Protein AF-A0A382UWT4-F1 (afdb_monomer)

pLDDT: mean 87.85, std 13.43, range [50.72, 98.62]

Mean predicted aligned error: 11.24 Å

Solvent-accessible surface area (backbone atoms only — not comparable to full-atom values): 5661 Å² total; per-residue (Å²): 138,63,68,66,59,55,55,50,52,52,51,50,53,51,49,56,55,48,53,53,53,49,51,51,55,51,49,50,52,52,50,53,55,48,52,52,50,51,53,50,50,49,54,51,50,52,49,41,44,64,73,50,49,50,55,39,53,51,49,27,53,56,30,49,54,48,34,54,56,36,48,52,51,25,74,77,56,76,46,75,67,42,51,52,54,33,50,55,37,44,51,55,24,51,59,31,42,64,70,45,68,80,75,74,133

Foldseek 3Di:
DCPPVVVVVVVVVCVVVVVVVVVVVVVVVVVVVVVVVVVVVVVVVVCCVVPQAVVLVVQLVVLVVLLVVLVVVCVVPPDPVSVVSNVVSVVSNVVSCVSNVPPDD

InterPro domains:
  IPR018976 Imelysin-like domain [PF09375] (54-105)
  IPR038352 Imelysin-like domain superfamily [G3DSA:1.20.1420.20] (31-105)

Radius of gyration: 32.96 Å; Cα contacts (8 Å, |Δi|>4): 37; chains: 1; bounding box: 61×15×97 Å

Nearest PDB structures (foldseek):
  4k0d-assembly1_B  TM=8.359E-01  e=6.154E-01  Anaeromyxobacter dehalogenans 2CP-C
  3lsu-assembly1_B  TM=8.531E-01  e=5.777E-01  Saccharomyces cerevisiae
  7aal-assembly1_B  TM=6.619E-01  e=5.997E+00  Homo sapiens

Organism: NCBI:txid408172

Sequence (105 aa):
MSYFKIIILFGVFVCTGFFNNFVLASEDLLLTDIDKKENQFFLINQVLAKNHVLPRYQVFTNETIKIDSSATKFCLAPDSASLIDLREVFHSAADAWIRVEHINF

Structure (mmCIF, N/CA/C/O backbone):
data_AF-A0A382UWT4-F1
#
_entry.id   AF-A0A382UWT4-F1
#
loop_
_atom_site.group_PDB
_atom_site.id
_atom_site.type_symbol
_atom_site.label_atom_id
_atom_site.label_alt_id
_atom_site.label_comp_id
_atom_site.label_asym_id
_atom_site.label_entity_id
_atom_site.label_seq_id
_atom_site.pdbx_PDB_ins_code
_atom_site.Cartn_x
_atom_site.Cartn_y
_atom_site.Cartn_z
_atom_site.occupancy
_atom_site.B_iso_or_equiv
_atom_site.auth_seq_id
_atom_site.auth_comp_id
_atom_site.auth_asym_id
_atom_site.auth_atom_id
_atom_site.pdbx_PDB_model_num
ATOM 1 N N . MET A 1 1 ? -41.737 -6.923 74.960 1.00 50.72 1 MET A N 1
ATOM 2 C CA . MET A 1 1 ? -41.511 -7.127 73.508 1.00 50.72 1 MET A CA 1
ATOM 3 C C . MET A 1 1 ? -41.514 -5.762 72.808 1.00 50.72 1 MET A C 1
ATOM 5 O O . MET A 1 1 ? -42.541 -5.309 72.345 1.00 50.72 1 MET A O 1
ATOM 9 N N . SER A 1 2 ? -40.509 -4.920 73.053 1.00 58.91 2 SER A N 1
ATOM 10 C CA . SER A 1 2 ? -39.319 -4.669 72.210 1.00 58.91 2 SER A CA 1
ATOM 11 C C . SER A 1 2 ? -39.607 -4.076 70.814 1.00 58.91 2 SER A C 1
ATOM 13 O O . SER A 1 2 ? -39.250 -4.660 69.796 1.00 58.91 2 SER A O 1
ATOM 15 N N . TYR A 1 3 ? -40.184 -2.864 70.785 1.00 60.19 3 TYR A N 1
ATOM 16 C CA . TYR A 1 3 ? -40.179 -1.940 69.629 1.00 60.19 3 TYR A CA 1
ATOM 17 C C . TYR A 1 3 ? -38.783 -1.788 68.997 1.00 60.19 3 TYR A C 1
ATOM 19 O O . TYR A 1 3 ? -38.641 -1.643 67.786 1.00 60.19 3 TYR A O 1
ATOM 27 N N . PHE A 1 4 ? -37.743 -1.902 69.825 1.00 62.75 4 PHE A N 1
ATOM 28 C CA . PHE A 1 4 ? -36.341 -1.855 69.424 1.00 62.75 4 PHE A CA 1
ATOM 29 C C . PHE A 1 4 ? -35.9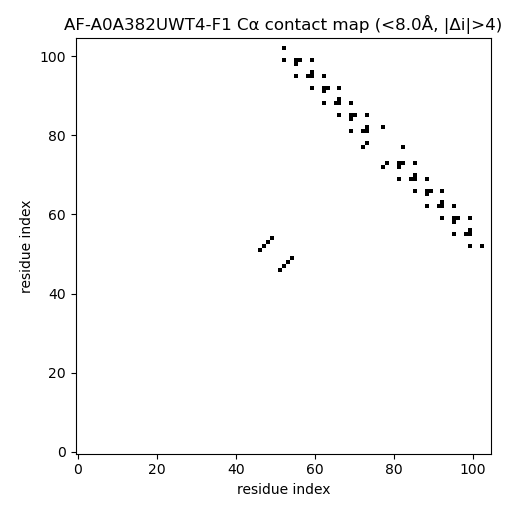69 -2.930 68.385 1.00 62.75 4 PHE A C 1
ATOM 31 O O . PHE A 1 4 ? -35.209 -2.653 67.462 1.00 62.75 4 PHE A O 1
ATOM 38 N N . LYS A 1 5 ? -36.545 -4.141 68.473 1.00 65.44 5 LYS A N 1
ATOM 39 C CA . LYS A 1 5 ? -36.304 -5.210 67.486 1.00 65.44 5 LYS A CA 1
ATOM 40 C C . LYS A 1 5 ? -36.903 -4.899 66.113 1.00 65.44 5 LYS A C 1
ATOM 42 O O . LYS A 1 5 ? -36.301 -5.262 65.110 1.00 65.44 5 LYS A O 1
ATOM 47 N N . ILE A 1 6 ? -38.053 -4.223 66.065 1.00 69.19 6 ILE A N 1
ATOM 48 C CA . ILE A 1 6 ? -38.735 -3.866 64.810 1.00 69.19 6 ILE A CA 1
ATOM 49 C C . ILE A 1 6 ? -37.951 -2.777 64.072 1.00 69.19 6 ILE A C 1
ATOM 51 O O . ILE A 1 6 ? -37.746 -2.890 62.869 1.00 69.19 6 ILE A O 1
ATOM 55 N N . ILE A 1 7 ? -37.444 -1.774 64.796 1.00 70.12 7 ILE A N 1
ATOM 56 C CA . ILE A 1 7 ? -36.636 -0.689 64.218 1.00 70.12 7 ILE A CA 1
ATOM 57 C C . ILE A 1 7 ? -35.334 -1.235 63.612 1.00 70.12 7 ILE A C 1
ATOM 59 O O . ILE A 1 7 ? -34.969 -0.855 62.503 1.00 70.12 7 ILE A O 1
ATOM 63 N N . ILE A 1 8 ? -34.665 -2.171 64.296 1.00 71.12 8 ILE A N 1
ATOM 64 C CA . ILE A 1 8 ? -33.440 -2.803 63.782 1.00 71.12 8 ILE A CA 1
ATOM 65 C C . ILE A 1 8 ? -33.734 -3.642 62.531 1.00 71.12 8 ILE A C 1
ATOM 67 O O . ILE A 1 8 ? -33.010 -3.531 61.548 1.00 71.12 8 ILE A O 1
ATOM 71 N N . LEU A 1 9 ? -34.806 -4.442 62.527 1.00 65.50 9 LEU A N 1
ATOM 72 C CA . LEU A 1 9 ? -35.195 -5.242 61.358 1.00 65.50 9 LEU A CA 1
ATOM 73 C C . LEU A 1 9 ? -35.551 -4.371 60.146 1.00 65.50 9 LEU A C 1
ATOM 75 O O . LEU A 1 9 ? -35.145 -4.689 59.032 1.00 65.50 9 LEU A O 1
ATOM 79 N N . PHE A 1 10 ? -36.251 -3.256 60.367 1.00 63.88 10 PHE A N 1
ATOM 80 C CA . PHE A 1 10 ? -36.595 -2.310 59.306 1.00 63.88 10 PHE A CA 1
ATOM 81 C C . PHE A 1 10 ? -35.353 -1.582 58.773 1.00 63.88 10 PHE A C 1
ATOM 83 O O . PHE A 1 10 ? -35.186 -1.460 57.565 1.00 63.88 10 PHE A O 1
ATOM 90 N N . GLY A 1 11 ? -34.438 -1.171 59.657 1.00 65.69 11 GLY A N 1
ATOM 91 C CA . GLY A 1 11 ? -33.164 -0.561 59.270 1.00 65.69 11 GLY A CA 1
ATOM 92 C C . GLY A 1 11 ? -32.262 -1.514 58.484 1.00 65.69 11 GLY A C 1
ATOM 93 O O . GLY A 1 11 ? -31.697 -1.118 57.470 1.00 65.69 11 GLY A O 1
ATOM 94 N N . VAL A 1 12 ? -32.176 -2.785 58.890 1.00 66.31 12 VAL A N 1
ATOM 95 C CA . VAL A 1 12 ? -31.418 -3.811 58.156 1.00 66.31 12 VAL A CA 1
ATOM 96 C C . VAL A 1 12 ? -32.040 -4.073 56.786 1.00 66.31 12 VAL A C 1
ATOM 98 O O . VAL A 1 12 ? -31.305 -4.116 55.809 1.00 66.31 12 VAL A O 1
ATOM 101 N N . PHE A 1 13 ? -33.369 -4.187 56.693 1.00 63.56 13 PHE A N 1
ATOM 102 C CA . PHE A 1 13 ? -34.075 -4.402 55.425 1.00 63.56 13 PHE A CA 1
ATOM 103 C C . PHE A 1 13 ? -33.913 -3.225 54.448 1.00 63.56 13 PHE A C 1
ATOM 105 O O . PHE A 1 13 ? -33.682 -3.428 53.257 1.00 63.56 13 PHE A O 1
ATOM 112 N N . VAL A 1 14 ? -33.982 -1.990 54.953 1.00 64.50 14 VAL A N 1
ATOM 113 C CA . VAL A 1 14 ? -33.762 -0.781 54.148 1.00 64.50 14 VAL A CA 1
ATOM 114 C C . VAL A 1 14 ? -32.299 -0.670 53.720 1.00 64.50 14 VAL A C 1
ATOM 116 O O . VAL A 1 14 ? -32.042 -0.402 52.551 1.00 64.50 14 VAL A O 1
ATOM 119 N N . CYS A 1 15 ? -31.339 -0.934 54.611 1.00 64.56 15 CYS A N 1
ATOM 120 C CA . CYS A 1 15 ? -29.920 -0.909 54.260 1.00 64.56 15 CYS A CA 1
ATOM 121 C C . CYS A 1 15 ? -29.575 -1.975 53.214 1.00 64.56 15 CYS A C 1
ATOM 123 O O . CYS A 1 15 ? -28.977 -1.640 52.198 1.00 64.56 15 CYS A O 1
ATOM 125 N N . THR A 1 16 ? -29.973 -3.237 53.397 1.00 66.88 16 THR A N 1
ATOM 126 C CA . THR A 1 16 ? -29.643 -4.301 52.431 1.00 66.88 16 THR A CA 1
ATOM 127 C C . THR A 1 16 ? -30.307 -4.076 51.072 1.00 66.88 16 THR A C 1
ATOM 129 O O . THR A 1 16 ? -29.659 -4.261 50.044 1.00 66.88 16 THR A O 1
ATOM 132 N N . GLY A 1 17 ? -31.561 -3.613 51.042 1.00 67.38 17 GLY A N 1
ATOM 133 C CA . GLY A 1 17 ? -32.251 -3.253 49.801 1.00 67.38 17 GLY A CA 1
ATOM 134 C C . GLY A 1 17 ? -31.629 -2.046 49.090 1.00 67.38 17 GLY A C 1
ATOM 135 O O . GLY A 1 17 ? -31.479 -2.063 47.869 1.00 67.38 17 GLY A O 1
ATOM 136 N N . PHE A 1 18 ? -31.224 -1.020 49.843 1.00 69.69 18 PHE A N 1
ATOM 137 C CA . PHE A 1 18 ? -30.583 0.181 49.305 1.00 69.69 18 PHE A CA 1
ATOM 138 C C . PHE A 1 18 ? -29.190 -0.113 48.737 1.00 69.69 18 PHE A C 1
ATOM 140 O O . PHE A 1 18 ? -28.899 0.292 47.615 1.00 69.69 18 PHE A O 1
ATOM 147 N N . PHE A 1 19 ? -28.352 -0.865 49.460 1.00 63.47 19 PHE A N 1
ATOM 148 C CA . PHE A 1 19 ? -27.015 -1.229 48.983 1.00 63.47 19 PHE A CA 1
ATOM 149 C C . PHE A 1 19 ? -27.070 -2.111 47.730 1.00 63.47 19 PHE A C 1
ATOM 151 O O . PHE A 1 19 ? -26.316 -1.860 46.796 1.00 63.47 19 PHE A O 1
ATOM 158 N N . ASN A 1 20 ? -27.996 -3.073 47.652 1.00 65.00 20 ASN A N 1
ATOM 159 C CA . ASN A 1 20 ? -28.149 -3.908 46.455 1.00 65.00 20 ASN A CA 1
ATOM 160 C C . ASN A 1 20 ? -28.592 -3.097 45.223 1.00 65.00 20 ASN A C 1
ATOM 162 O O . ASN A 1 20 ? -28.026 -3.268 44.148 1.00 65.00 20 ASN A O 1
ATOM 166 N N . ASN A 1 21 ? -29.556 -2.179 45.370 1.00 68.75 21 ASN A N 1
ATOM 167 C CA . ASN A 1 21 ? -29.980 -1.301 44.269 1.00 68.75 21 ASN A CA 1
ATOM 168 C C . ASN A 1 21 ? -28.884 -0.312 43.846 1.00 68.75 21 ASN A C 1
ATOM 170 O O . ASN A 1 21 ? -28.729 -0.028 42.662 1.00 68.75 21 ASN A O 1
ATOM 174 N N . PHE A 1 22 ? -28.117 0.212 44.8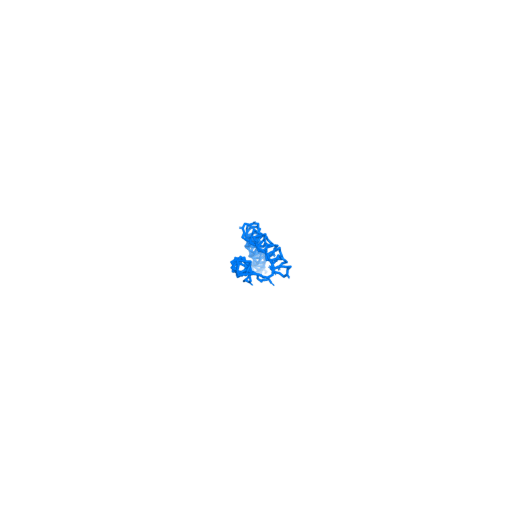05 1.00 73.06 22 PHE A N 1
ATOM 175 C CA . PHE A 1 22 ? -27.014 1.128 44.525 1.00 73.06 22 PHE A CA 1
ATOM 176 C C . PHE A 1 22 ? -25.868 0.436 43.773 1.00 73.06 22 PHE A C 1
ATOM 178 O O . PHE A 1 22 ? -25.332 1.008 42.828 1.00 73.06 22 PHE A O 1
ATOM 185 N N . VAL A 1 23 ? -25.526 -0.802 44.150 1.00 70.62 23 VAL A N 1
ATOM 186 C CA . VAL A 1 23 ? -24.517 -1.607 43.446 1.00 70.62 23 VAL A CA 1
ATOM 187 C C . VAL A 1 23 ? -24.949 -1.876 42.003 1.00 70.62 23 VAL A C 1
ATOM 189 O O . VAL A 1 23 ? -24.187 -1.554 41.096 1.00 70.62 23 VAL A O 1
ATOM 192 N N . LEU A 1 24 ? -26.182 -2.345 41.779 1.00 71.38 24 LEU A N 1
ATOM 193 C CA . LEU A 1 24 ? -26.716 -2.584 40.429 1.00 71.38 24 LEU A CA 1
ATOM 194 C C . LEU A 1 24 ? -26.708 -1.313 39.566 1.00 71.38 24 LEU A C 1
ATOM 196 O O . LEU A 1 24 ? -26.219 -1.335 38.444 1.00 71.38 24 LEU A O 1
ATOM 200 N N . ALA A 1 25 ? -27.157 -0.179 40.111 1.00 72.62 25 ALA A N 1
ATOM 201 C CA . ALA A 1 25 ? -27.144 1.094 39.389 1.00 72.62 25 ALA A CA 1
ATOM 202 C C . ALA A 1 25 ? -25.720 1.580 39.061 1.00 72.62 25 ALA A C 1
ATOM 204 O O . ALA A 1 25 ? -25.502 2.201 38.021 1.00 72.62 25 ALA A O 1
ATOM 205 N N . SER A 1 26 ? -24.747 1.312 39.938 1.00 73.81 26 SER A N 1
ATOM 206 C CA . SER A 1 26 ? -23.343 1.650 39.685 1.00 73.81 26 SER A CA 1
ATOM 207 C C . SER A 1 26 ? -22.714 0.771 38.601 1.00 73.81 26 SER A C 1
ATOM 209 O O . SER A 1 26 ? -21.924 1.269 37.804 1.00 73.81 26 SER A O 1
ATOM 211 N N . GLU A 1 27 ? -23.096 -0.505 38.542 1.00 75.62 27 GLU A N 1
ATOM 212 C CA . GLU A 1 27 ? -22.622 -1.483 37.559 1.00 75.62 27 GLU A CA 1
ATOM 213 C C . GLU A 1 27 ? -23.233 -1.218 36.174 1.00 75.62 27 GLU A C 1
ATOM 215 O O . GLU A 1 27 ? -22.501 -1.162 35.185 1.00 75.62 27 GLU A O 1
ATOM 220 N N . ASP A 1 28 ? -24.534 -0.913 36.115 1.00 78.44 28 ASP A N 1
ATOM 221 C CA . ASP A 1 28 ? -25.224 -0.466 34.899 1.00 78.44 28 ASP A CA 1
ATOM 222 C C . ASP A 1 28 ? -24.623 0.837 34.355 1.00 78.44 28 ASP A C 1
ATOM 224 O O . ASP A 1 28 ? -24.374 0.956 33.156 1.00 78.44 28 ASP A O 1
ATOM 228 N N . LEU A 1 29 ? -24.320 1.812 35.223 1.00 81.00 29 LEU A N 1
ATOM 229 C CA . LEU A 1 29 ? -23.675 3.058 34.801 1.00 81.00 29 LEU A CA 1
ATOM 230 C C . LEU A 1 29 ? -22.291 2.792 34.187 1.00 81.00 29 LEU A C 1
ATOM 232 O O . LEU A 1 29 ? -21.971 3.328 33.125 1.00 81.00 29 LEU A O 1
ATOM 236 N N . LEU A 1 30 ? -21.495 1.924 34.813 1.00 81.25 30 LEU A N 1
ATOM 237 C CA . LEU A 1 30 ? -20.165 1.552 34.326 1.00 81.25 30 LEU A CA 1
ATOM 238 C C . LEU A 1 30 ? -20.244 0.821 32.977 1.00 81.25 30 LEU A C 1
ATOM 240 O O . LEU A 1 30 ? -19.480 1.134 32.064 1.00 81.25 30 LEU A O 1
ATOM 244 N N . LEU A 1 31 ? -21.206 -0.092 32.822 1.00 81.94 31 LEU A N 1
ATOM 245 C CA . LEU A 1 31 ? -21.473 -0.786 31.562 1.00 81.94 31 LEU A CA 1
ATOM 246 C C . LEU A 1 31 ? -21.908 0.180 30.457 1.00 81.94 31 LEU A C 1
ATOM 248 O O . LEU A 1 31 ? -21.417 0.073 29.336 1.00 81.94 31 LEU A O 1
ATOM 252 N N . THR A 1 32 ? -22.761 1.164 30.762 1.00 84.38 32 THR A N 1
ATOM 253 C CA . THR A 1 32 ? -23.187 2.166 29.768 1.00 84.38 32 THR A CA 1
ATOM 254 C C . THR A 1 32 ? -22.045 3.079 29.324 1.00 84.38 32 THR A C 1
ATOM 256 O O . THR A 1 32 ? -21.965 3.441 28.150 1.00 84.38 32 THR A O 1
ATOM 259 N N . ASP A 1 33 ? -21.125 3.427 30.227 1.00 85.31 33 ASP A N 1
ATOM 260 C CA . ASP A 1 33 ? -19.944 4.224 29.887 1.00 85.31 33 ASP A CA 1
ATOM 261 C C . ASP A 1 33 ? -18.930 3.426 29.054 1.00 85.31 33 ASP A C 1
ATOM 263 O O . ASP A 1 33 ? -18.286 3.993 28.163 1.00 85.31 33 ASP A O 1
ATOM 267 N N . ILE A 1 34 ? -18.791 2.121 29.315 1.00 87.00 34 ILE A N 1
ATOM 268 C CA . ILE A 1 34 ? -17.971 1.215 28.500 1.00 87.00 34 ILE A CA 1
ATOM 269 C C . ILE A 1 34 ? -18.582 1.068 27.103 1.00 87.00 34 ILE A C 1
ATOM 271 O O . ILE A 1 34 ? -17.890 1.357 26.129 1.00 87.00 34 ILE A O 1
ATOM 275 N N . ASP A 1 35 ? -19.870 0.733 26.995 1.00 89.94 35 ASP A N 1
ATOM 276 C CA . ASP A 1 35 ? -20.580 0.577 25.715 1.00 89.94 35 ASP A CA 1
ATOM 277 C C . ASP A 1 35 ? -20.510 1.858 24.868 1.00 89.94 35 ASP A C 1
ATOM 279 O O . ASP A 1 35 ? -20.177 1.841 23.680 1.00 89.94 35 ASP A O 1
ATOM 283 N N . LYS A 1 36 ? -20.697 3.019 25.506 1.00 91.19 36 LYS A N 1
ATOM 284 C CA . LYS A 1 36 ? -20.557 4.318 24.843 1.00 91.19 36 LYS A CA 1
ATOM 285 C C . LYS A 1 36 ? -19.147 4.546 24.296 1.00 91.19 36 LYS A C 1
ATOM 287 O O . LYS A 1 36 ? -19.005 5.056 23.181 1.00 91.19 36 LYS A O 1
ATOM 292 N N . LYS A 1 37 ? -18.103 4.201 25.058 1.00 92.00 37 LYS A N 1
ATOM 293 C CA . LYS A 1 37 ? -16.710 4.316 24.596 1.00 92.00 37 LYS A CA 1
ATOM 294 C C . LYS A 1 37 ? -16.411 3.336 23.471 1.00 92.00 37 LYS A C 1
ATOM 296 O O . LYS A 1 37 ? -15.788 3.736 22.491 1.00 92.00 37 LYS A O 1
ATOM 301 N N . GLU A 1 38 ? -16.862 2.092 23.581 1.00 92.50 38 GLU A N 1
ATOM 302 C CA . GLU A 1 38 ? -16.695 1.080 22.535 1.00 92.50 38 GLU A CA 1
ATOM 303 C C . GLU A 1 38 ? -17.350 1.524 21.227 1.00 92.50 38 GLU A C 1
ATOM 305 O O . GLU A 1 38 ? -16.701 1.513 20.181 1.00 92.50 38 GLU A O 1
ATOM 310 N N . ASN A 1 39 ? -18.584 2.028 21.286 1.00 94.12 39 ASN A N 1
ATOM 311 C CA . ASN A 1 39 ? -19.277 2.564 20.119 1.00 94.12 39 ASN A CA 1
ATOM 312 C C . ASN A 1 39 ? -18.539 3.778 19.524 1.00 94.12 39 ASN A C 1
ATOM 314 O O . ASN A 1 39 ? -18.365 3.889 18.308 1.00 94.12 39 ASN A O 1
ATOM 318 N N . GLN A 1 40 ? -18.010 4.668 20.368 1.00 94.56 40 GLN A N 1
ATOM 319 C CA . GLN A 1 40 ? -17.198 5.790 19.900 1.00 94.56 40 GLN A CA 1
ATOM 320 C C . GLN A 1 40 ? -15.924 5.319 19.176 1.00 94.56 40 GLN A C 1
ATOM 322 O O . GLN A 1 40 ? -15.618 5.821 18.092 1.00 94.56 40 GLN A O 1
ATOM 327 N N . PHE A 1 41 ? -15.193 4.351 19.734 1.00 94.38 41 PHE A N 1
ATOM 328 C CA . PHE A 1 41 ? -14.010 3.786 19.082 1.00 94.38 41 PHE A CA 1
ATOM 329 C C . PHE A 1 41 ? -14.362 3.055 17.790 1.00 94.38 41 PHE A C 1
ATOM 331 O O . PHE A 1 41 ? -13.644 3.198 16.803 1.00 94.38 41 PHE A O 1
ATOM 338 N N . PHE A 1 42 ? -15.484 2.338 17.756 1.00 95.62 42 PHE A N 1
ATOM 339 C CA . PHE A 1 42 ? -15.973 1.690 16.546 1.00 95.62 42 PHE A CA 1
ATOM 340 C C . PHE A 1 42 ? -16.209 2.703 15.418 1.00 95.62 42 PHE A C 1
ATOM 342 O O . PHE A 1 42 ? -15.729 2.507 14.300 1.00 95.62 42 PHE A O 1
ATOM 349 N N . LEU A 1 43 ? -16.877 3.823 15.710 1.00 96.50 43 LEU A N 1
ATOM 350 C CA . LEU A 1 43 ? -17.112 4.886 14.731 1.00 96.50 43 LEU A CA 1
ATOM 351 C C . LEU A 1 43 ? -15.805 5.532 14.255 1.00 96.50 43 LEU A C 1
ATOM 353 O O . LEU A 1 43 ? -15.625 5.747 13.055 1.00 96.50 43 LEU A O 1
ATOM 357 N N . ILE A 1 44 ? -14.866 5.797 15.169 1.00 95.81 44 ILE A N 1
ATOM 358 C CA . ILE A 1 44 ? -13.539 6.323 14.818 1.00 95.81 44 ILE A CA 1
ATOM 359 C C . ILE A 1 44 ? -12.805 5.339 13.903 1.00 95.81 44 ILE A C 1
ATOM 361 O O . ILE A 1 44 ? -12.305 5.739 12.852 1.00 95.81 44 ILE A O 1
ATOM 365 N N . ASN A 1 45 ? -12.793 4.053 14.249 1.00 95.19 45 ASN A N 1
ATOM 366 C CA . ASN A 1 45 ? -12.145 3.014 13.457 1.00 95.19 45 ASN A CA 1
ATOM 367 C C . ASN A 1 45 ? -12.790 2.871 12.079 1.00 95.19 45 ASN A C 1
ATOM 369 O O . ASN A 1 45 ? -12.074 2.731 11.092 1.00 95.19 45 ASN A O 1
ATOM 373 N N . GLN A 1 46 ? -14.115 2.980 11.973 1.00 97.31 46 GLN A N 1
ATOM 374 C CA . GLN A 1 46 ? -14.805 2.963 10.684 1.00 97.31 46 GLN A CA 1
ATOM 375 C C . GLN A 1 46 ? -14.360 4.135 9.793 1.00 97.31 46 GLN A C 1
ATOM 377 O O . GLN A 1 46 ? -14.066 3.948 8.609 1.00 97.31 46 GLN A O 1
ATOM 382 N N . VAL A 1 47 ? -14.270 5.342 10.360 1.00 97.50 47 VAL A N 1
ATOM 383 C CA . VAL A 1 47 ? -13.815 6.541 9.643 1.00 97.50 47 VAL A CA 1
ATOM 384 C C . VAL A 1 47 ? -12.342 6.422 9.247 1.00 97.50 47 VAL A C 1
ATOM 386 O O . VAL A 1 47 ? -12.002 6.708 8.098 1.00 97.50 47 VAL A O 1
ATOM 389 N N . LEU A 1 48 ? -11.471 5.965 10.150 1.00 95.62 48 LEU A N 1
ATOM 390 C CA . LEU A 1 48 ? -10.051 5.745 9.867 1.00 95.62 48 LEU A CA 1
ATOM 391 C C . LEU A 1 48 ? -9.855 4.665 8.799 1.00 95.62 48 LEU A C 1
ATOM 393 O O . LEU A 1 48 ? -9.112 4.880 7.844 1.00 95.62 48 LEU A O 1
ATOM 397 N N . ALA A 1 49 ? -10.566 3.542 8.888 1.00 96.12 49 ALA A N 1
ATOM 398 C CA . ALA A 1 49 ? -10.494 2.480 7.894 1.00 96.12 49 ALA A CA 1
ATOM 399 C C . ALA A 1 49 ? -10.862 3.003 6.498 1.00 96.12 49 ALA A C 1
ATOM 401 O O . ALA A 1 49 ? -10.113 2.809 5.539 1.00 96.12 49 ALA A O 1
ATOM 402 N N . LYS A 1 50 ? -11.981 3.730 6.392 1.00 97.88 50 LYS A N 1
ATOM 403 C CA . LYS A 1 50 ? -12.508 4.222 5.114 1.00 97.88 50 LYS A CA 1
ATOM 404 C C . LYS A 1 50 ? -11.702 5.379 4.523 1.00 97.88 50 LYS A C 1
ATOM 406 O O . LYS A 1 50 ? -11.485 5.405 3.316 1.00 97.88 50 LYS A O 1
ATOM 411 N N . ASN A 1 51 ? -11.283 6.335 5.349 1.00 96.75 51 ASN A N 1
ATOM 412 C CA . ASN A 1 51 ? -10.733 7.608 4.872 1.00 96.75 51 ASN A CA 1
ATOM 413 C C . ASN A 1 51 ? -9.214 7.716 5.039 1.00 96.75 51 ASN A C 1
ATOM 415 O O . ASN A 1 51 ? -8.594 8.595 4.442 1.00 96.75 51 ASN A O 1
ATOM 419 N N . HIS A 1 52 ? -8.603 6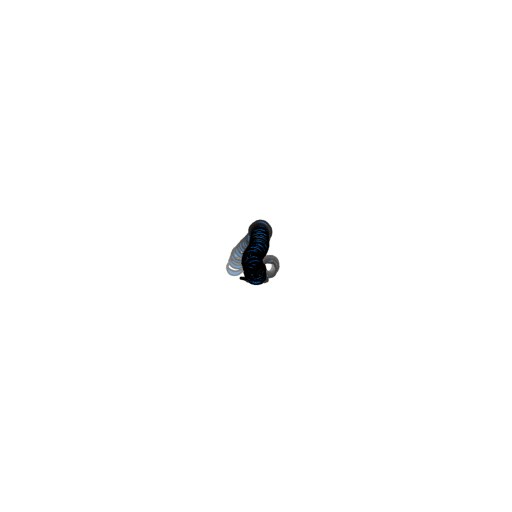.849 5.848 1.00 95.25 52 HIS A N 1
ATOM 420 C CA . HIS A 1 52 ? -7.166 6.861 6.086 1.00 95.25 52 HIS A CA 1
ATOM 421 C C . HIS A 1 52 ? -6.485 5.606 5.543 1.00 95.25 52 HIS A C 1
ATOM 423 O O . HIS A 1 52 ? -5.609 5.728 4.685 1.00 95.25 52 HIS A O 1
ATOM 429 N N . VAL A 1 53 ? -6.900 4.429 6.015 1.00 96.81 53 VAL A N 1
ATOM 430 C CA . VAL A 1 53 ? -6.227 3.149 5.751 1.00 96.81 53 VAL A CA 1
ATOM 431 C C . VAL A 1 53 ? -6.444 2.698 4.309 1.00 96.81 53 VAL A C 1
ATOM 433 O O . VAL A 1 53 ? -5.485 2.594 3.544 1.00 96.81 53 VAL A O 1
ATOM 436 N N . LEU A 1 54 ? -7.700 2.482 3.904 1.00 97.38 54 LEU A N 1
ATOM 437 C CA . LEU A 1 54 ? -8.024 1.929 2.588 1.00 97.38 54 LEU A CA 1
ATOM 438 C C . LEU A 1 54 ? -7.476 2.777 1.421 1.00 97.38 54 LEU A C 1
ATOM 440 O O . LEU A 1 54 ? -6.845 2.201 0.533 1.00 97.38 54 LEU A O 1
ATOM 444 N N . PRO A 1 55 ? -7.613 4.119 1.411 1.00 98.06 55 PRO A N 1
ATOM 445 C CA . PRO A 1 55 ? -7.085 4.930 0.316 1.00 98.06 55 PRO A CA 1
ATOM 446 C C . PRO A 1 55 ? -5.559 4.856 0.194 1.00 98.06 55 PRO A C 1
ATOM 448 O O . PRO A 1 55 ? -5.024 4.885 -0.911 1.00 98.06 55 PRO A O 1
ATOM 451 N N . ARG A 1 56 ? -4.832 4.730 1.312 1.00 97.88 56 ARG A N 1
ATOM 452 C CA . ARG A 1 56 ? -3.364 4.620 1.284 1.00 97.88 56 ARG A CA 1
ATOM 453 C C . ARG A 1 56 ? -2.911 3.295 0.691 1.00 97.88 56 ARG A C 1
ATOM 455 O O . ARG A 1 56 ? -2.005 3.297 -0.137 1.00 97.88 56 ARG A O 1
ATOM 462 N N . TYR A 1 57 ? -3.585 2.197 1.029 1.00 98.12 57 TYR A N 1
ATOM 463 C CA . TYR A 1 57 ? -3.326 0.906 0.390 1.00 98.12 57 TYR A CA 1
ATOM 464 C C . TYR A 1 57 ? -3.676 0.908 -1.102 1.00 98.12 57 TYR A C 1
ATOM 466 O O . TYR A 1 57 ? -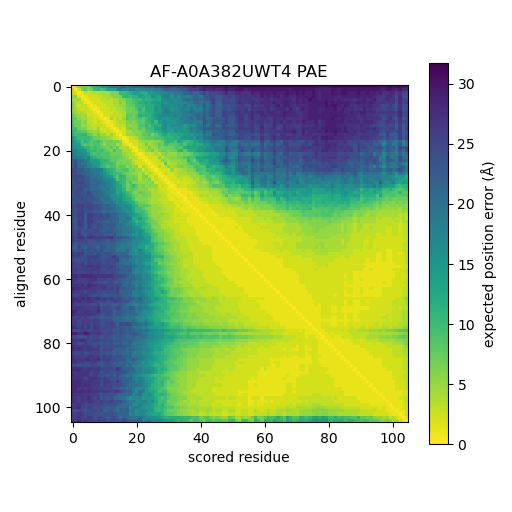2.946 0.311 -1.891 1.00 98.12 57 TYR A O 1
ATOM 474 N N . GLN A 1 58 ? -4.732 1.616 -1.519 1.00 98.38 58 GLN A N 1
ATOM 475 C CA . GLN A 1 58 ? -5.038 1.801 -2.943 1.00 98.38 58 GLN A CA 1
ATOM 476 C C . GLN A 1 58 ? -3.920 2.556 -3.669 1.00 98.38 58 GLN A C 1
A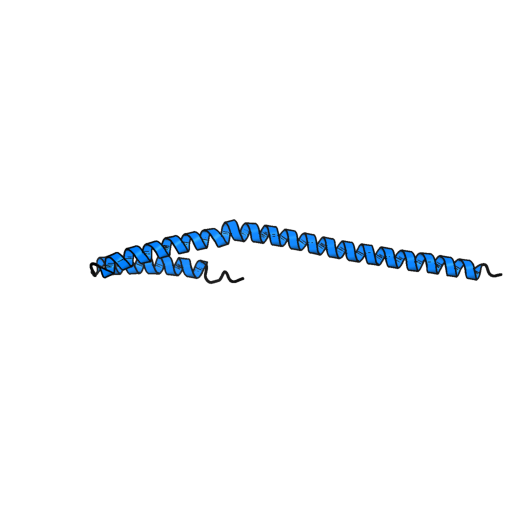TOM 478 O O . GLN A 1 58 ? -3.479 2.122 -4.730 1.00 98.38 58 GLN A O 1
ATOM 483 N N . VAL A 1 59 ? -3.418 3.652 -3.087 1.00 98.44 59 VAL A N 1
ATOM 484 C CA . VAL A 1 59 ? -2.274 4.388 -3.645 1.00 98.44 59 VAL A CA 1
ATOM 485 C C . VAL A 1 59 ? -1.046 3.487 -3.730 1.00 98.44 59 VAL A C 1
ATOM 487 O O . VAL A 1 59 ? -0.444 3.402 -4.793 1.00 98.44 59 VAL A O 1
ATOM 490 N N . PHE A 1 60 ? -0.703 2.773 -2.656 1.00 98.19 60 PHE A N 1
ATOM 491 C CA . PHE A 1 60 ? 0.445 1.868 -2.660 1.00 98.19 60 PHE A CA 1
ATOM 492 C C . PHE A 1 60 ? 0.320 0.781 -3.736 1.00 98.19 60 PHE A C 1
ATOM 494 O O . PHE A 1 60 ? 1.260 0.572 -4.494 1.00 98.19 60 PHE A O 1
ATOM 501 N N . THR A 1 61 ? -0.862 0.179 -3.885 1.00 98.44 61 THR A N 1
ATOM 502 C CA . THR A 1 61 ? -1.148 -0.803 -4.946 1.00 98.44 61 THR A CA 1
ATOM 503 C C . THR A 1 61 ? -0.955 -0.209 -6.344 1.00 98.44 61 THR A C 1
ATOM 505 O O . THR A 1 61 ? -0.364 -0.835 -7.219 1.00 98.44 61 THR A O 1
ATOM 508 N N . ASN A 1 62 ? -1.423 1.018 -6.572 1.00 98.62 62 ASN A N 1
ATOM 509 C CA . ASN A 1 62 ? -1.261 1.677 -7.866 1.00 98.62 62 ASN A CA 1
ATOM 510 C C . ASN A 1 62 ? 0.212 1.985 -8.174 1.00 98.62 62 ASN A C 1
ATOM 512 O O . ASN A 1 62 ? 0.637 1.833 -9.318 1.00 98.62 62 ASN A O 1
ATOM 516 N N . GLU A 1 63 ? 0.998 2.407 -7.179 1.00 98.50 63 GLU A N 1
ATOM 517 C CA . GLU A 1 63 ? 2.428 2.671 -7.372 1.00 98.50 63 GLU A CA 1
ATOM 518 C C . GLU A 1 63 ? 3.234 1.381 -7.603 1.00 98.50 63 GLU A C 1
ATOM 520 O O . GLU A 1 63 ? 4.139 1.370 -8.436 1.00 98.50 63 GLU A O 1
ATOM 525 N N . THR A 1 64 ? 2.885 0.263 -6.957 1.00 97.88 64 THR A N 1
ATOM 526 C CA . THR A 1 64 ? 3.572 -1.019 -7.197 1.00 97.88 64 THR A CA 1
ATOM 527 C C . THR A 1 64 ? 3.280 -1.593 -8.584 1.00 97.88 64 THR A C 1
ATOM 529 O O . THR A 1 64 ? 4.196 -2.114 -9.219 1.00 97.88 64 THR A O 1
ATOM 532 N N . ILE A 1 65 ? 2.065 -1.413 -9.117 1.00 98.56 65 ILE A N 1
ATOM 533 C CA . ILE A 1 65 ? 1.746 -1.739 -10.522 1.00 98.56 65 ILE A CA 1
ATOM 534 C C . ILE A 1 65 ? 2.642 -0.945 -11.486 1.00 98.56 65 ILE A C 1
ATOM 536 O O . ILE A 1 65 ? 3.122 -1.479 -12.489 1.00 98.56 65 ILE A O 1
ATOM 540 N N . LYS A 1 66 ? 2.900 0.336 -11.193 1.00 98.44 66 LYS A N 1
ATOM 541 C CA . LYS A 1 66 ? 3.798 1.151 -12.021 1.00 98.44 66 LYS A CA 1
ATOM 542 C C . LYS A 1 66 ? 5.236 0.646 -11.955 1.00 98.44 66 LYS A C 1
ATOM 544 O O . LYS A 1 66 ? 5.882 0.631 -13.005 1.00 98.44 66 LYS A O 1
ATOM 549 N N . ILE A 1 67 ? 5.730 0.229 -10.778 1.00 97.88 67 ILE A N 1
ATOM 550 C CA . ILE A 1 67 ? 7.068 -0.382 -10.673 1.00 97.88 67 ILE A CA 1
ATOM 551 C C . ILE A 1 67 ? 7.145 -1.598 -11.588 1.00 97.88 67 ILE A C 1
ATOM 553 O O . ILE A 1 67 ? 8.072 -1.667 -12.384 1.00 97.88 67 ILE A O 1
ATOM 557 N N . ASP A 1 68 ? 6.184 -2.520 -11.509 1.00 98.06 68 ASP A N 1
ATOM 558 C CA . ASP A 1 68 ? 6.192 -3.754 -12.305 1.00 98.06 68 ASP A CA 1
ATOM 559 C C . ASP A 1 68 ? 6.263 -3.464 -13.814 1.00 98.06 68 ASP A C 1
ATOM 561 O O . ASP A 1 68 ? 7.135 -3.969 -14.529 1.00 98.06 68 ASP A O 1
ATOM 565 N N . SER A 1 69 ? 5.422 -2.541 -14.289 1.00 97.69 69 SER A N 1
ATOM 566 C CA . SER A 1 69 ? 5.441 -2.087 -15.682 1.00 97.69 69 SER A CA 1
ATOM 567 C C . SER A 1 69 ? 6.770 -1.415 -16.065 1.00 97.69 69 SER A C 1
ATOM 569 O O . SER A 1 69 ? 7.305 -1.679 -17.143 1.00 97.69 69 SER A O 1
ATOM 571 N N . SER A 1 70 ? 7.306 -0.522 -15.225 1.00 98.06 70 SER A N 1
ATOM 572 C CA . SER A 1 70 ? 8.555 0.203 -15.515 1.00 98.06 70 SER A CA 1
ATOM 573 C C . SER A 1 70 ? 9.770 -0.729 -15.502 1.00 98.06 70 SER A C 1
ATOM 575 O O . SER A 1 70 ? 10.591 -0.706 -16.419 1.00 98.06 70 SER A O 1
ATOM 577 N N . ALA A 1 71 ? 9.834 -1.631 -14.521 1.00 98.06 71 ALA A N 1
ATOM 578 C CA . ALA A 1 71 ? 10.876 -2.639 -14.398 1.00 98.06 71 ALA A CA 1
ATOM 579 C C . ALA A 1 71 ? 10.844 -3.603 -15.585 1.00 98.06 71 ALA A C 1
ATOM 581 O O .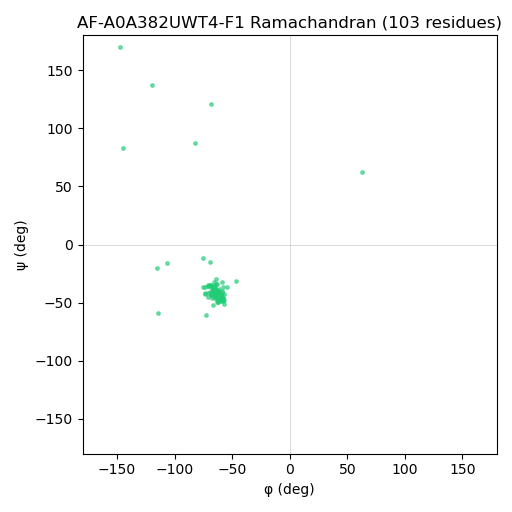 ALA A 1 71 ? 11.887 -3.891 -16.160 1.00 98.06 71 ALA A O 1
ATOM 582 N N . THR A 1 72 ? 9.655 -4.038 -16.015 1.00 97.75 72 THR A N 1
ATOM 583 C CA . THR A 1 72 ? 9.505 -4.887 -17.203 1.00 97.75 72 THR A CA 1
ATOM 584 C C . THR A 1 72 ? 10.068 -4.205 -18.449 1.00 97.75 72 THR A C 1
ATOM 586 O O . THR A 1 72 ? 10.836 -4.819 -19.189 1.00 97.75 72 THR A O 1
ATOM 589 N N . LYS A 1 73 ? 9.746 -2.924 -18.672 1.00 96.44 73 LYS A N 1
ATOM 590 C CA . LYS A 1 73 ? 10.288 -2.154 -19.805 1.00 96.44 73 LYS A CA 1
ATOM 591 C C . LYS A 1 73 ? 11.810 -2.048 -19.745 1.00 96.44 73 LYS A C 1
ATOM 593 O O . LYS A 1 73 ? 12.466 -2.344 -20.740 1.00 96.44 73 LYS A O 1
ATOM 598 N N . PHE A 1 74 ? 12.355 -1.687 -18.582 1.00 98.06 74 PHE A N 1
ATOM 599 C CA . PHE A 1 74 ? 13.799 -1.601 -18.375 1.00 98.06 74 PHE A CA 1
ATOM 600 C C . PHE A 1 74 ? 14.489 -2.950 -18.623 1.00 98.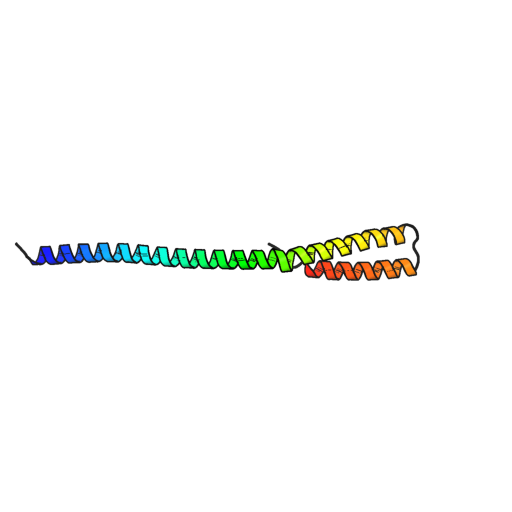06 74 PHE A C 1
ATOM 602 O O . PHE A 1 74 ? 15.494 -3.006 -19.318 1.00 98.06 74 PHE A O 1
ATOM 609 N N . CYS A 1 75 ? 13.938 -4.056 -18.120 1.00 97.38 75 CYS A N 1
ATOM 610 C CA . CYS A 1 75 ? 14.514 -5.388 -18.309 1.00 97.38 75 CYS A CA 1
ATOM 611 C C . 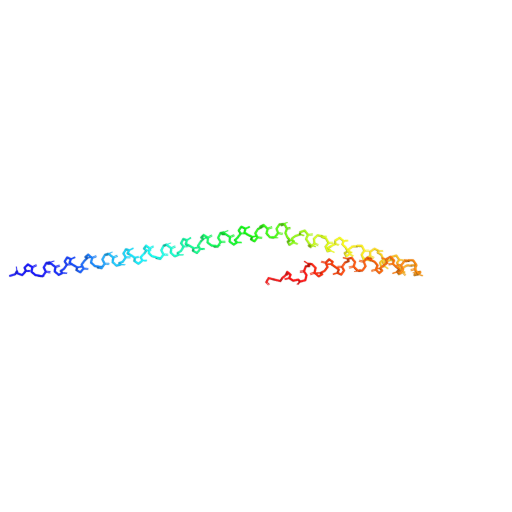CYS A 1 75 ? 14.488 -5.857 -19.772 1.00 97.38 75 CYS A C 1
ATOM 613 O O . CYS A 1 75 ? 15.386 -6.586 -20.189 1.00 97.38 75 CYS A O 1
ATOM 615 N N . LEU A 1 76 ? 13.476 -5.460 -20.552 1.00 97.81 76 LEU A N 1
ATOM 616 C CA . LEU A 1 76 ? 13.380 -5.800 -21.977 1.00 97.81 76 LEU A CA 1
ATOM 617 C C . LEU A 1 76 ? 14.364 -5.002 -22.840 1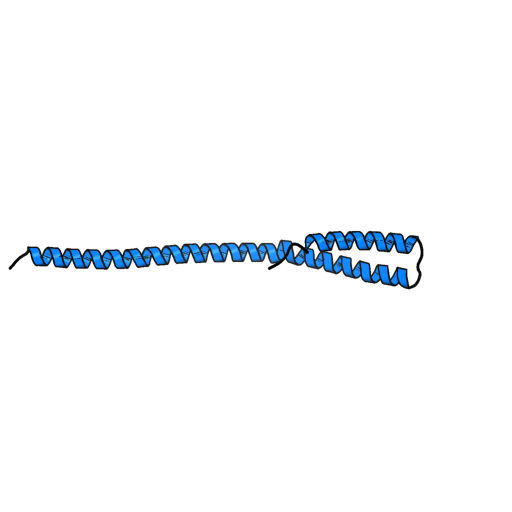.00 97.81 76 LEU A C 1
ATOM 619 O O . LEU A 1 76 ? 14.892 -5.536 -23.814 1.00 97.81 76 LEU A O 1
ATOM 623 N N . ALA A 1 77 ? 14.597 -3.735 -22.501 1.00 96.62 77 ALA A N 1
ATOM 624 C CA . ALA A 1 77 ? 15.500 -2.853 -23.228 1.00 96.62 77 ALA A CA 1
ATOM 625 C C . ALA A 1 77 ? 16.208 -1.899 -22.251 1.00 96.62 77 ALA A C 1
ATOM 627 O O . ALA A 1 77 ? 15.758 -0.768 -22.071 1.00 96.62 77 ALA A O 1
ATOM 628 N N . PRO A 1 78 ? 17.303 -2.341 -21.606 1.00 97.25 78 PRO A N 1
ATOM 629 C CA . PRO A 1 78 ? 17.988 -1.523 -20.616 1.00 97.25 78 PRO A CA 1
ATOM 630 C C . PRO A 1 78 ? 18.669 -0.322 -21.269 1.00 97.25 78 PRO A C 1
ATOM 632 O O . PRO A 1 78 ? 19.561 -0.475 -22.106 1.00 97.25 78 PRO A O 1
ATOM 635 N N . ASP A 1 79 ? 18.292 0.879 -20.844 1.00 96.94 79 ASP A N 1
ATOM 636 C CA . ASP A 1 79 ? 18.921 2.120 -21.278 1.00 96.94 79 ASP A CA 1
ATOM 637 C C . ASP A 1 79 ? 18.914 3.180 -20.162 1.00 96.94 79 ASP A C 1
ATOM 639 O O . ASP A 1 79 ? 18.317 3.011 -19.097 1.00 96.94 79 ASP A O 1
ATOM 643 N N . SER A 1 80 ? 19.646 4.275 -20.377 1.00 97.06 80 SER A N 1
ATOM 644 C CA . SER A 1 80 ? 19.807 5.322 -19.360 1.00 97.06 80 SER A CA 1
ATOM 645 C C . SER A 1 80 ? 18.491 6.038 -19.038 1.00 97.06 80 SER A C 1
ATOM 647 O O . SER A 1 80 ? 18.239 6.358 -17.877 1.00 97.06 80 SER A O 1
ATOM 649 N N . ALA A 1 81 ? 17.637 6.273 -20.038 1.00 95.75 81 ALA A N 1
ATOM 650 C CA . ALA A 1 81 ? 16.354 6.931 -19.829 1.00 95.75 81 ALA A CA 1
ATOM 651 C C . ALA A 1 81 ? 15.385 6.002 -19.090 1.00 95.75 81 ALA A C 1
ATOM 653 O O . ALA A 1 81 ? 14.808 6.412 -18.085 1.00 95.75 81 ALA A O 1
ATOM 654 N N . SER A 1 82 ? 15.291 4.729 -19.492 1.00 96.06 82 SER A N 1
ATOM 655 C CA . SER A 1 82 ? 14.451 3.751 -18.785 1.00 96.06 82 SER A CA 1
ATOM 656 C C . SER A 1 82 ? 14.919 3.473 -17.351 1.00 96.06 82 SER A C 1
ATOM 658 O O . SER A 1 82 ? 14.086 3.230 -16.477 1.00 96.06 82 SER A O 1
ATOM 660 N N . LEU A 1 83 ? 16.222 3.575 -17.055 1.00 97.75 83 LEU A N 1
ATOM 661 C CA . LEU A 1 83 ? 16.726 3.507 -15.678 1.00 97.75 83 LEU A CA 1
ATOM 662 C C . LEU A 1 83 ? 16.284 4.709 -14.831 1.00 97.75 83 LEU A C 1
ATOM 664 O O . LEU A 1 83 ? 15.978 4.547 -13.648 1.00 97.75 83 LEU A O 1
ATOM 668 N N . ILE A 1 84 ? 16.284 5.915 -15.409 1.00 97.81 84 ILE A N 1
ATOM 669 C CA . ILE A 1 84 ? 15.807 7.126 -14.726 1.00 97.81 84 ILE A CA 1
ATOM 670 C C . ILE A 1 84 ? 14.311 6.988 -14.431 1.00 97.81 84 ILE A C 1
ATOM 672 O O . ILE A 1 84 ? 13.908 7.169 -13.284 1.00 97.81 84 ILE A O 1
ATOM 676 N N . ASP A 1 85 ? 13.515 6.566 -15.414 1.00 96.81 85 ASP A N 1
ATOM 677 C CA . ASP A 1 85 ? 12.076 6.345 -15.240 1.00 96.81 85 ASP A CA 1
ATOM 678 C C . ASP A 1 85 ? 11.781 5.288 -14.163 1.00 96.81 85 ASP A C 1
ATOM 680 O O . ASP A 1 85 ? 10.910 5.476 -13.309 1.00 96.81 85 ASP A O 1
ATOM 684 N N . LEU A 1 86 ? 12.526 4.177 -14.157 1.00 98.31 86 LEU A N 1
ATOM 685 C CA . LEU A 1 86 ? 12.405 3.143 -13.128 1.00 98.31 86 LEU A CA 1
ATOM 686 C C . LEU A 1 86 ? 12.736 3.683 -11.732 1.00 98.31 86 LEU A C 1
ATOM 688 O O . LEU A 1 86 ? 12.031 3.365 -10.774 1.00 98.31 86 LEU A O 1
ATOM 692 N N . ARG A 1 87 ? 13.771 4.520 -11.607 1.00 98.50 87 ARG A N 1
ATOM 693 C CA . ARG A 1 87 ? 14.159 5.130 -10.328 1.00 98.50 87 ARG A CA 1
ATOM 694 C C . ARG A 1 87 ? 13.066 6.045 -9.776 1.00 98.50 87 ARG A C 1
ATOM 696 O O . ARG A 1 87 ? 12.743 5.942 -8.595 1.00 98.50 87 ARG A O 1
ATOM 703 N N . GLU A 1 88 ? 12.482 6.904 -10.606 1.00 98.38 88 GLU A N 1
ATOM 704 C CA . GLU A 1 88 ? 11.418 7.822 -10.173 1.00 98.38 88 GLU A CA 1
ATOM 705 C C . GLU A 1 88 ? 10.161 7.072 -9.712 1.00 98.38 88 GLU A C 1
ATOM 707 O O . GLU A 1 88 ? 9.556 7.387 -8.680 1.00 98.38 88 GLU A O 1
ATOM 712 N N . VAL A 1 89 ? 9.793 6.015 -10.440 1.00 98.25 89 VAL A N 1
ATOM 713 C CA . VAL A 1 89 ? 8.663 5.160 -10.064 1.00 98.25 89 VAL A CA 1
ATOM 714 C C . VAL A 1 89 ? 8.961 4.379 -8.780 1.00 98.25 89 VAL A C 1
ATOM 716 O O . VAL A 1 89 ? 8.086 4.257 -7.921 1.00 98.25 89 VAL A O 1
ATOM 719 N N . PHE A 1 90 ? 10.196 3.903 -8.599 1.00 98.31 90 PHE A N 1
ATOM 720 C CA . PHE A 1 90 ? 10.619 3.262 -7.356 1.00 98.31 90 PHE A CA 1
ATOM 721 C C . PHE A 1 90 ? 10.490 4.204 -6.151 1.00 98.31 90 PHE A C 1
ATOM 723 O O . PHE A 1 90 ? 9.907 3.809 -5.142 1.00 98.31 90 PHE A O 1
ATOM 730 N N . HIS A 1 91 ? 10.965 5.452 -6.253 1.00 98.44 91 HIS A N 1
ATOM 731 C CA . HIS A 1 91 ? 10.816 6.437 -5.174 1.00 98.44 91 HIS A CA 1
ATOM 732 C C . HIS A 1 91 ? 9.342 6.695 -4.837 1.00 98.44 91 HIS A C 1
ATOM 734 O O . HIS A 1 91 ? 8.963 6.661 -3.669 1.00 98.44 91 HIS A O 1
ATOM 740 N N . SER A 1 92 ? 8.492 6.854 -5.855 1.00 98.31 92 SER A N 1
ATOM 741 C CA . SER A 1 92 ? 7.052 7.082 -5.666 1.00 98.31 92 SER A CA 1
ATOM 742 C C . SER A 1 92 ? 6.376 5.945 -4.890 1.00 98.31 92 SER A C 1
ATOM 744 O O . SER A 1 92 ? 5.544 6.176 -4.006 1.00 98.31 92 SER A O 1
ATOM 746 N N . ALA A 1 93 ? 6.754 4.702 -5.186 1.00 98.38 93 ALA A N 1
ATOM 747 C CA . ALA A 1 93 ? 6.241 3.536 -4.485 1.00 98.38 93 ALA A CA 1
ATOM 748 C C . ALA A 1 93 ? 6.834 3.358 -3.083 1.00 98.38 93 ALA A C 1
ATOM 750 O O . ALA A 1 93 ? 6.103 2.967 -2.175 1.00 98.38 93 ALA A O 1
ATOM 751 N N . ALA A 1 94 ? 8.116 3.674 -2.881 1.00 98.19 94 ALA A N 1
ATOM 752 C CA . ALA A 1 94 ? 8.737 3.676 -1.558 1.00 98.19 94 ALA A CA 1
ATOM 753 C C . ALA A 1 94 ? 8.053 4.696 -0.631 1.00 98.19 94 ALA A C 1
ATOM 755 O O . ALA A 1 94 ? 7.692 4.370 0.501 1.00 98.19 94 ALA A O 1
ATOM 756 N N . ASP A 1 95 ? 7.757 5.892 -1.144 1.00 98.25 95 ASP A N 1
ATOM 757 C CA . ASP A 1 95 ? 6.985 6.902 -0.421 1.00 98.25 95 ASP A CA 1
ATOM 758 C C . ASP A 1 95 ? 5.572 6.404 -0.084 1.00 98.25 95 ASP A C 1
ATOM 760 O O . ASP A 1 95 ? 5.037 6.692 0.990 1.00 98.25 95 ASP A O 1
ATOM 764 N N . ALA A 1 96 ? 4.934 5.659 -0.993 1.00 98.19 96 ALA A N 1
ATOM 765 C CA . ALA A 1 96 ? 3.627 5.058 -0.744 1.00 98.19 96 ALA A CA 1
ATOM 766 C C . ALA A 1 96 ? 3.675 3.923 0.288 1.00 98.19 96 ALA A C 1
ATOM 768 O O . ALA A 1 96 ? 2.757 3.823 1.102 1.00 98.19 96 ALA A O 1
ATOM 769 N N . TRP A 1 97 ? 4.746 3.129 0.299 1.00 97.88 97 TRP A N 1
ATOM 770 C CA . TRP A 1 97 ? 4.986 2.082 1.289 1.00 97.88 97 TRP A CA 1
ATOM 771 C C . TRP A 1 97 ? 5.120 2.653 2.703 1.00 97.88 97 TRP A C 1
ATOM 773 O O . TRP A 1 97 ? 4.405 2.224 3.604 1.00 97.88 97 TRP A O 1
ATOM 783 N N . ILE A 1 98 ? 5.950 3.680 2.899 1.00 97.12 98 ILE A N 1
ATOM 784 C CA . ILE A 1 98 ? 6.149 4.307 4.221 1.00 97.12 98 ILE A CA 1
ATOM 785 C C . ILE A 1 98 ? 4.820 4.847 4.783 1.00 97.12 98 ILE A C 1
ATOM 787 O O . ILE A 1 98 ? 4.560 4.815 5.989 1.00 97.12 98 ILE A O 1
ATOM 791 N N . ARG A 1 99 ? 3.910 5.296 3.905 1.00 96.25 99 ARG A N 1
ATOM 792 C CA . ARG A 1 99 ? 2.564 5.738 4.303 1.00 96.25 99 ARG A CA 1
ATOM 793 C C . ARG A 1 99 ? 1.648 4.611 4.788 1.00 96.25 99 ARG A C 1
ATOM 795 O O . ARG A 1 99 ? 0.624 4.940 5.379 1.00 96.25 99 ARG A O 1
ATOM 802 N N . VAL A 1 100 ? 1.965 3.339 4.552 1.00 97.06 100 VAL A N 1
ATOM 803 C CA . VAL A 1 100 ? 1.183 2.186 5.039 1.00 97.06 100 VAL A CA 1
ATOM 804 C C . VAL A 1 100 ? 1.936 1.313 6.042 1.00 97.06 100 VAL A C 1
ATOM 806 O O . VAL A 1 100 ? 1.288 0.625 6.817 1.00 97.06 100 VAL A O 1
ATOM 809 N N . GLU A 1 101 ? 3.269 1.372 6.090 1.00 95.50 101 GLU A N 1
ATOM 810 C CA . GLU A 1 101 ? 4.119 0.541 6.962 1.00 95.50 101 GLU A CA 1
ATOM 811 C C . GLU A 1 101 ? 3.734 0.623 8.449 1.00 95.50 101 GLU A C 1
ATOM 813 O O . GLU A 1 101 ? 3.777 -0.366 9.177 1.00 95.50 101 GLU A O 1
ATOM 818 N N . HIS A 1 102 ? 3.330 1.808 8.908 1.00 92.44 102 HIS A N 1
ATOM 819 C CA . HIS A 1 102 ? 2.952 2.039 10.301 1.00 92.44 102 HIS A CA 1
ATOM 820 C C . HIS A 1 102 ? 1.575 1.463 10.673 1.00 92.44 102 HIS A C 1
ATOM 822 O O . HIS A 1 102 ? 1.230 1.432 11.855 1.00 92.44 102 HIS A O 1
ATOM 828 N N . ILE A 1 103 ? 0.771 1.041 9.692 1.00 92.81 103 ILE A N 1
ATOM 829 C CA . ILE A 1 103 ? -0.568 0.493 9.908 1.00 92.81 103 ILE A CA 1
ATOM 830 C C . ILE A 1 103 ? -0.420 -0.986 10.286 1.00 92.81 103 ILE A C 1
ATOM 832 O O . ILE A 1 103 ? -0.457 -1.867 9.432 1.00 92.81 103 ILE A O 1
ATOM 836 N N . ASN A 1 104 ? -0.240 -1.240 11.581 1.00 82.44 104 ASN A N 1
ATOM 837 C CA . ASN A 1 104 ? -0.160 -2.576 12.172 1.00 82.44 104 ASN A CA 1
ATOM 838 C C . ASN A 1 104 ? -1.291 -2.738 13.201 1.00 82.44 104 ASN A C 1
ATOM 840 O O . ASN A 1 104 ? -1.563 -1.800 13.955 1.00 82.44 104 ASN A O 1
ATOM 844 N N . PHE A 1 105 ? -1.953 -3.898 13.203 1.00 80.12 105 PHE A N 1
ATOM 845 C CA . PHE A 1 105 ? -3.086 -4.225 14.079 1.00 80.12 105 PHE A CA 1
ATOM 846 C C . PHE A 1 105 ? -2.731 -5.368 15.025 1.00 80.12 105 PHE A C 1
ATOM 848 O O . PHE A 1 105 ? -2.029 -6.299 14.565 1.00 80.12 105 PHE A O 1
#

Secondary structure (DSSP, 8-state):
--HHHHHHHHHHHHHHHHHHHHHHHHHHHHHHHHHHHHHHHHHHHHHHIIIIIHHHHHHHHHHHHHHHHHHHHHHHS--HHHHHHHHHHHHHHHHHHHHHHT---